Protein AF-A0A2Z6P2J1-F1 (afdb_monomer_lite)

pLDDT: mean 76.99, std 17.02, range [42.41, 96.88]

Foldseek 3Di:
DDPVVVVVVVVVVVVPPDDPVPPPCPPPVVVLLVVLVVLLVLLVVLLVVLVDPLVCVLCVVVVNNVVSVVVNVVSVVVNVVSVVLSVVPSPDPVSSVVSVVSSVVSVVSVVVVVVSVVVSVVVVVVD

InterPro domains:
  IPR041118 Disease resistance, N-terminal [PF18052] (44-122)

Organism: Trifolium subterraneum (NCBI:txid3900)

Secondary structure (DSSP, 8-state):
--HHHHHHHHHHHHTT-S-SSSTTSSSHHHHHHHHHHHHHHHHHHHHHHHTSHHHHHHHHHHT-HHHHHHHHHHHHHHHHHHHHHHHH-TT-HHHHHHHHHHHHHHHHHHHHHHHHHHHHHHTTS--

Radius of gyration: 25.68 Å; chains: 1; bounding box: 70×20×75 Å

Sequence (127 aa):
MDEASKRHEEILNQSEDADEKGALVNDVDVNRRMAEQISYAVAERLFNRLASTAFCEHGRIYGVTDELERLKNSVEHIKVVLLDAQEKQEQNCVVQSWIRRVEDLLHLADDLLDEFMIEGMRYQVDA

Structure (mmCIF, N/CA/C/O backbone):
data_AF-A0A2Z6P2J1-F1
#
_entry.id   AF-A0A2Z6P2J1-F1
#
loop_
_atom_site.group_PDB
_atom_site.id
_atom_site.type_symbol
_atom_site.label_atom_id
_atom_site.label_alt_id
_atom_site.label_comp_id
_atom_site.label_asym_id
_atom_site.label_entity_id
_atom_site.label_seq_id
_atom_site.pdbx_PDB_ins_code
_atom_site.Cartn_x
_atom_site.Cartn_y
_atom_site.Cartn_z
_atom_site.occupancy
_atom_site.B_iso_or_equiv
_atom_site.auth_seq_id
_atom_site.auth_comp_id
_atom_site.auth_asym_id
_atom_site.auth_atom_id
_atom_site.pdbx_PDB_model_num
ATOM 1 N N . MET A 1 1 ? -43.550 -5.894 52.711 1.00 52.88 1 MET A N 1
ATOM 2 C CA . MET A 1 1 ? -42.261 -6.162 52.046 1.00 52.88 1 MET A CA 1
ATOM 3 C C . MET A 1 1 ? -41.215 -5.617 52.989 1.00 52.88 1 MET A C 1
ATOM 5 O O . MET A 1 1 ? -41.199 -4.411 53.206 1.00 52.88 1 MET A O 1
ATOM 9 N N . ASP A 1 2 ? -40.505 -6.505 53.676 1.00 67.19 2 ASP A N 1
ATOM 10 C CA . ASP A 1 2 ? -39.704 -6.134 54.843 1.00 67.19 2 ASP A CA 1
ATOM 11 C C . ASP A 1 2 ? -38.428 -5.401 54.434 1.00 67.19 2 ASP A C 1
ATOM 13 O O . ASP A 1 2 ? -37.867 -5.652 53.367 1.00 67.19 2 ASP A O 1
ATOM 17 N N . GLU A 1 3 ? -37.953 -4.513 55.306 1.00 61.91 3 GLU A N 1
ATOM 18 C CA . GLU A 1 3 ? -36.725 -3.724 55.127 1.00 61.91 3 GLU A CA 1
ATOM 19 C C . GLU A 1 3 ? -35.512 -4.615 54.789 1.00 61.91 3 GLU A C 1
ATOM 21 O O . GLU A 1 3 ? -34.633 -4.234 54.019 1.00 61.91 3 GLU A O 1
ATOM 26 N N . ALA A 1 4 ? -35.503 -5.849 55.307 1.00 67.00 4 ALA A N 1
ATOM 27 C CA . ALA A 1 4 ? -34.502 -6.868 55.001 1.00 67.00 4 ALA A CA 1
ATOM 28 C C . ALA A 1 4 ? -34.525 -7.313 53.527 1.00 67.00 4 ALA A C 1
ATOM 30 O O . ALA A 1 4 ? -33.473 -7.555 52.942 1.00 67.00 4 ALA A O 1
ATOM 31 N N . SER A 1 5 ? -35.707 -7.365 52.910 1.00 67.69 5 SER A N 1
ATOM 32 C CA . SER A 1 5 ? -35.876 -7.718 51.497 1.00 67.69 5 SER A CA 1
ATOM 33 C C . SER A 1 5 ? -35.382 -6.596 50.584 1.00 67.69 5 SER A C 1
ATOM 35 O O . SER A 1 5 ? -34.735 -6.869 49.581 1.00 67.69 5 SER A O 1
ATOM 37 N N . LYS A 1 6 ? -35.611 -5.335 50.977 1.00 63.09 6 LYS A N 1
ATOM 38 C CA . LYS A 1 6 ? -35.093 -4.158 50.262 1.00 63.09 6 LYS A CA 1
ATOM 39 C C . LYS A 1 6 ? -33.566 -4.104 50.274 1.00 63.09 6 LYS A C 1
ATOM 41 O O . LYS A 1 6 ? -32.954 -3.871 49.241 1.00 63.09 6 LYS A O 1
ATOM 46 N N . ARG A 1 7 ? -32.951 -4.389 51.425 1.00 61.69 7 ARG A N 1
ATOM 47 C CA . ARG A 1 7 ? -31.485 -4.416 51.556 1.00 61.69 7 ARG A CA 1
ATOM 48 C C . ARG A 1 7 ? -30.844 -5.548 50.761 1.00 61.69 7 ARG A C 1
ATOM 50 O O . ARG A 1 7 ? -29.762 -5.366 50.223 1.00 61.69 7 ARG A O 1
ATOM 57 N N . HIS A 1 8 ? -31.500 -6.702 50.668 1.00 54.66 8 HIS A N 1
ATOM 58 C CA . HIS A 1 8 ? -30.979 -7.827 49.892 1.00 54.66 8 HIS A CA 1
ATOM 59 C C . HIS A 1 8 ? -31.007 -7.555 48.377 1.00 54.66 8 HIS A C 1
ATOM 61 O O . HIS A 1 8 ? -30.127 -8.009 47.648 1.00 54.66 8 HIS A O 1
ATOM 67 N N . GLU A 1 9 ? -31.999 -6.802 47.905 1.00 59.06 9 GLU A N 1
ATOM 68 C CA . GLU A 1 9 ? -32.119 -6.396 46.501 1.00 59.06 9 GLU A CA 1
ATOM 69 C C . GLU A 1 9 ? -31.145 -5.256 46.155 1.00 59.06 9 GLU A C 1
ATOM 71 O O . GLU A 1 9 ? -30.541 -5.251 45.086 1.00 59.06 9 GLU A O 1
ATOM 76 N N . GLU A 1 10 ? -30.886 -4.355 47.105 1.00 59.25 10 GLU A N 1
ATOM 77 C CA . GLU A 1 10 ? -29.886 -3.291 46.969 1.00 59.25 10 GLU A CA 1
ATOM 78 C C . GLU A 1 10 ? -28.443 -3.828 46.959 1.00 59.25 10 GLU A C 1
ATOM 80 O O . GLU A 1 10 ? -27.621 -3.341 46.191 1.00 59.25 10 GLU A O 1
ATOM 85 N N . ILE A 1 11 ? -28.146 -4.894 47.713 1.00 57.19 11 ILE A N 1
ATOM 86 C CA . ILE A 1 11 ? -26.836 -5.572 47.672 1.00 57.19 11 ILE A CA 1
ATOM 87 C C . ILE A 1 11 ? -26.601 -6.268 46.322 1.00 57.19 11 ILE A C 1
ATOM 89 O O . ILE A 1 11 ? -25.487 -6.230 45.806 1.00 57.19 11 ILE A O 1
ATOM 93 N N . LEU A 1 12 ? -27.631 -6.882 45.725 1.00 51.53 12 LEU A N 1
ATOM 94 C CA . LEU A 1 12 ? -27.511 -7.523 44.408 1.00 51.53 12 LEU A CA 1
ATOM 95 C C . LEU A 1 12 ? -27.307 -6.500 43.281 1.00 51.53 12 LEU A C 1
ATOM 97 O O . LEU A 1 12 ? -26.533 -6.765 42.369 1.00 51.53 12 LEU A O 1
ATOM 101 N N . ASN A 1 13 ? -27.922 -5.318 43.377 1.00 52.88 13 ASN A N 1
ATOM 102 C CA . ASN A 1 13 ? -27.701 -4.229 42.419 1.00 52.88 13 ASN A CA 1
ATOM 103 C C . ASN A 1 13 ? -26.397 -3.445 42.653 1.00 52.88 13 ASN A C 1
ATOM 105 O O . ASN A 1 13 ? -25.952 -2.737 41.757 1.00 52.88 13 ASN A O 1
ATOM 109 N N . GLN A 1 14 ? -25.786 -3.552 43.837 1.00 53.97 14 GLN A N 1
ATOM 110 C CA . GLN A 1 14 ? -24.455 -3.000 44.126 1.00 53.97 14 GLN A CA 1
ATOM 111 C C . GLN A 1 14 ? -23.328 -3.990 43.797 1.00 53.97 14 GLN A C 1
ATOM 113 O O . GLN A 1 14 ? -22.189 -3.579 43.639 1.00 53.97 14 GLN A O 1
ATOM 118 N N . SER A 1 15 ? -23.622 -5.285 43.613 1.00 50.41 15 SER A N 1
ATOM 119 C CA . SER A 1 15 ? -22.637 -6.249 43.095 1.00 50.41 15 SER A CA 1
ATOM 120 C C . SER A 1 15 ? -22.449 -6.163 41.574 1.00 50.41 15 SER A C 1
ATOM 122 O O . SER A 1 15 ? -21.734 -6.985 41.001 1.00 50.41 15 SER A O 1
ATOM 124 N N . GLU A 1 16 ? -23.067 -5.179 40.918 1.00 50.84 16 GLU A N 1
ATOM 125 C CA . GLU A 1 16 ? -22.760 -4.778 39.543 1.00 50.84 16 GLU A CA 1
ATOM 126 C C . GLU A 1 16 ? -21.633 -3.719 39.516 1.00 50.84 16 GLU A C 1
ATOM 128 O O . GLU A 1 16 ? -21.524 -2.913 38.595 1.00 50.84 16 GLU A O 1
ATOM 133 N N . ASP A 1 17 ? -20.758 -3.739 40.529 1.00 44.47 17 ASP A N 1
ATOM 134 C CA . ASP A 1 17 ? -19.482 -3.024 40.572 1.00 44.47 17 ASP A CA 1
ATOM 135 C C . ASP A 1 17 ? -18.489 -3.637 39.562 1.00 44.47 17 ASP A C 1
ATOM 137 O O . ASP A 1 17 ? -17.645 -4.481 39.855 1.00 44.47 17 ASP A O 1
ATOM 141 N N . ALA A 1 18 ? -18.670 -3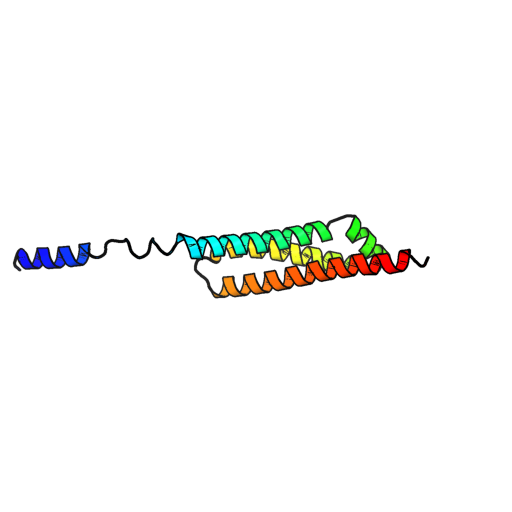.239 38.306 1.00 51.00 18 ALA A N 1
ATOM 142 C CA . ALA A 1 18 ? -17.747 -2.385 37.556 1.00 51.00 18 ALA A CA 1
ATOM 143 C C . ALA A 1 18 ? -16.239 -2.713 37.416 1.00 51.00 18 ALA A C 1
ATOM 145 O O . ALA A 1 18 ? -15.601 -2.008 36.638 1.00 51.00 18 ALA A O 1
ATOM 146 N N . ASP A 1 19 ? -15.650 -3.749 38.024 1.00 48.94 19 ASP A N 1
ATOM 147 C CA . ASP A 1 19 ? -14.171 -3.862 38.061 1.00 48.94 19 ASP A CA 1
ATOM 148 C C . ASP A 1 19 ? -13.534 -5.003 37.245 1.00 48.94 19 ASP A C 1
ATOM 150 O O . ASP A 1 19 ? -12.325 -5.001 37.022 1.00 48.94 19 ASP A O 1
ATOM 154 N N . GLU A 1 20 ? -14.309 -5.933 36.675 1.00 45.53 20 GLU A N 1
ATOM 155 C CA . GLU A 1 20 ? -13.720 -7.040 35.891 1.00 45.53 20 GLU A CA 1
ATOM 156 C C . GLU A 1 20 ? -13.699 -6.814 34.368 1.00 45.53 20 GLU A C 1
ATOM 158 O O . GLU A 1 20 ? -13.017 -7.533 33.637 1.00 45.53 20 GLU A O 1
ATOM 163 N N . LYS A 1 21 ? -14.373 -5.772 33.858 1.00 46.38 21 LYS A N 1
ATOM 164 C CA . LYS A 1 21 ? -14.287 -5.396 32.431 1.00 46.38 21 LYS A CA 1
ATOM 165 C C . LYS A 1 21 ? -13.183 -4.387 32.112 1.00 46.38 21 LYS A C 1
ATOM 167 O O . LYS A 1 21 ? -12.848 -4.242 30.941 1.00 46.38 21 LYS A O 1
ATOM 172 N N . GLY A 1 22 ? -12.599 -3.729 33.116 1.00 45.75 22 GLY A N 1
ATOM 173 C CA . GLY A 1 22 ? -11.529 -2.738 32.933 1.00 45.75 22 GLY A CA 1
ATOM 174 C C . GLY A 1 22 ? -10.114 -3.326 32.864 1.00 45.75 22 GLY A C 1
ATOM 175 O O . GLY A 1 22 ? -9.225 -2.715 32.276 1.00 45.75 22 GLY A O 1
ATOM 176 N N . ALA A 1 23 ? -9.889 -4.525 33.410 1.00 43.94 23 ALA A N 1
ATOM 177 C CA . ALA A 1 23 ? -8.541 -5.083 33.560 1.00 43.94 23 ALA A CA 1
ATOM 178 C C . ALA A 1 23 ? -7.990 -5.794 32.306 1.00 43.94 23 ALA A C 1
ATOM 180 O O . ALA A 1 23 ? -6.779 -5.949 32.181 1.00 43.94 23 ALA A O 1
ATOM 181 N N . LEU A 1 24 ? -8.841 -6.185 31.347 1.00 47.81 24 LEU A N 1
ATOM 182 C CA . LEU A 1 24 ? -8.407 -6.823 30.088 1.00 47.81 24 LEU A CA 1
ATOM 183 C C . LEU A 1 24 ? -8.366 -5.864 28.884 1.00 47.81 24 LEU A C 1
ATOM 185 O O . LEU A 1 24 ? -8.140 -6.299 27.756 1.00 47.81 24 LEU A O 1
ATOM 189 N N . VAL A 1 25 ? -8.575 -4.564 29.110 1.00 50.88 25 VAL A N 1
ATOM 190 C CA . VAL A 1 25 ? -8.627 -3.540 28.051 1.00 50.88 25 VAL A CA 1
ATOM 191 C C . VAL A 1 25 ? -7.234 -3.016 27.674 1.00 50.88 25 VAL A C 1
ATOM 193 O O . VAL A 1 25 ? -7.074 -2.448 26.604 1.00 50.88 25 VAL A O 1
ATOM 196 N N . ASN A 1 26 ? -6.190 -3.266 28.469 1.00 54.66 26 ASN A N 1
ATOM 197 C CA . ASN A 1 26 ? -4.920 -2.547 28.298 1.00 54.66 26 ASN A CA 1
ATOM 198 C C . ASN A 1 26 ? -3.829 -3.286 27.507 1.00 54.66 26 ASN A C 1
ATOM 200 O O . ASN A 1 26 ? -3.039 -2.619 26.853 1.00 54.66 26 ASN A O 1
ATOM 204 N N . ASP A 1 27 ? -3.794 -4.622 27.476 1.00 53.75 27 ASP A N 1
ATOM 205 C CA . ASP A 1 27 ? -2.721 -5.336 26.753 1.00 53.75 27 ASP A CA 1
ATOM 206 C C . ASP A 1 27 ? -3.148 -5.802 25.357 1.00 53.75 27 ASP A C 1
ATOM 208 O O . ASP A 1 27 ? -2.414 -5.643 24.381 1.00 53.75 27 ASP A O 1
ATOM 212 N N . VAL A 1 28 ? -4.360 -6.351 25.225 1.00 62.34 28 VAL A N 1
ATOM 213 C CA . VAL A 1 28 ? -4.843 -6.878 23.937 1.00 62.34 28 VAL A CA 1
ATOM 214 C C . VAL A 1 28 ? -5.291 -5.753 23.000 1.00 62.34 28 VAL A C 1
ATOM 216 O O . VAL A 1 28 ? -5.077 -5.868 21.795 1.00 62.34 28 VAL A O 1
ATOM 219 N N . ASP A 1 29 ? -5.882 -4.672 23.523 1.00 65.12 29 ASP A N 1
ATOM 220 C CA . ASP A 1 29 ? -6.314 -3.524 22.708 1.00 65.12 29 ASP A CA 1
ATOM 221 C C . ASP A 1 29 ? -5.130 -2.650 22.275 1.00 65.12 29 ASP A C 1
ATOM 223 O O . ASP A 1 29 ? -5.056 -2.232 21.124 1.00 65.12 29 ASP A O 1
ATOM 227 N N . VAL A 1 30 ? -4.139 -2.443 23.151 1.00 61.97 30 VAL A N 1
ATOM 228 C CA . VAL A 1 30 ? -2.928 -1.681 22.804 1.00 61.97 30 VAL A CA 1
ATOM 229 C C . VAL A 1 30 ? -2.067 -2.451 21.806 1.00 61.97 30 VAL A C 1
ATOM 231 O O . VAL A 1 30 ? -1.648 -1.872 20.809 1.00 61.97 30 VAL A O 1
ATOM 234 N N . ASN A 1 31 ? -1.855 -3.761 21.994 1.00 63.06 31 ASN A N 1
ATOM 235 C CA . ASN A 1 31 ? -1.117 -4.574 21.018 1.00 63.06 31 ASN A CA 1
ATOM 236 C C . ASN A 1 31 ? -1.813 -4.605 19.645 1.00 63.06 31 ASN A C 1
ATOM 238 O O . ASN A 1 31 ? -1.161 -4.601 18.605 1.00 63.06 31 ASN A O 1
ATOM 242 N N . ARG A 1 32 ? -3.149 -4.570 19.649 1.00 63.22 32 ARG A N 1
ATOM 243 C CA . ARG A 1 32 ? -3.986 -4.464 18.452 1.00 63.22 32 ARG A CA 1
ATOM 244 C C . ARG A 1 32 ? -3.789 -3.112 17.744 1.00 63.22 32 ARG A C 1
ATOM 246 O O . ARG A 1 32 ? -3.293 -3.098 16.621 1.00 63.22 32 ARG A O 1
ATOM 253 N N . ARG A 1 33 ? -4.015 -1.988 18.436 1.00 65.75 33 ARG A N 1
ATOM 254 C CA . ARG A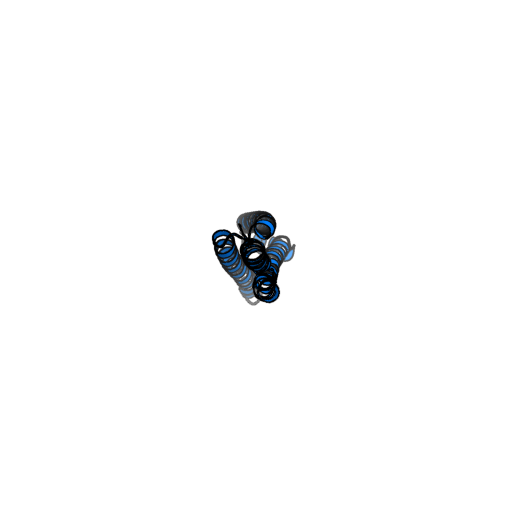 1 33 ? -3.789 -0.633 17.888 1.00 65.75 33 ARG A CA 1
ATOM 255 C C . ARG A 1 33 ? -2.356 -0.415 17.396 1.00 65.75 33 ARG A C 1
ATOM 257 O O . ARG A 1 33 ? -2.146 0.278 16.401 1.00 65.75 33 ARG A O 1
ATOM 264 N N . MET A 1 34 ? -1.368 -0.995 18.083 1.00 65.38 34 MET A N 1
ATOM 265 C CA . MET A 1 34 ? 0.036 -0.950 17.663 1.00 65.38 34 MET A CA 1
ATOM 266 C C . MET A 1 34 ? 0.267 -1.713 16.355 1.00 65.38 34 MET A C 1
ATOM 268 O O . MET A 1 34 ? 0.891 -1.160 15.453 1.00 65.38 34 MET A O 1
ATOM 272 N N . ALA A 1 35 ? -0.257 -2.936 16.219 1.00 65.69 35 ALA A N 1
ATOM 273 C CA . ALA A 1 35 ? -0.157 -3.707 14.976 1.00 65.69 35 ALA A CA 1
ATOM 274 C C . ALA A 1 35 ? -0.778 -2.963 13.779 1.00 65.69 35 ALA A C 1
ATOM 276 O O . ALA A 1 35 ? -0.257 -3.000 12.675 1.00 65.69 35 ALA A O 1
ATOM 277 N N . GLU A 1 36 ? -1.846 -2.203 13.998 1.00 67.38 36 GLU A N 1
ATOM 278 C CA . GLU A 1 36 ? -2.540 -1.492 12.915 1.00 67.38 36 GLU A CA 1
ATOM 279 C C . GLU A 1 36 ? -1.850 -0.194 12.498 1.00 67.38 36 GLU A C 1
ATOM 281 O O . GLU A 1 36 ? -1.819 0.152 11.315 1.00 67.38 36 GLU A O 1
ATOM 286 N N . GLN A 1 37 ? -1.245 0.516 13.456 1.00 73.62 37 GLN A N 1
ATOM 287 C CA . GLN A 1 37 ? -0.318 1.605 13.143 1.00 73.62 37 GLN A CA 1
ATOM 288 C C . GLN A 1 37 ? 0.869 1.103 12.320 1.00 73.62 37 GLN A C 1
ATOM 290 O O . GLN A 1 37 ? 1.333 1.818 11.430 1.00 73.62 37 GLN A O 1
ATOM 295 N N . ILE A 1 38 ? 1.323 -0.128 12.573 1.00 78.00 38 ILE A N 1
ATOM 296 C CA . ILE A 1 38 ? 2.352 -0.771 11.757 1.00 78.00 38 ILE A CA 1
ATOM 297 C C . ILE A 1 38 ? 1.832 -0.981 10.326 1.00 78.00 38 ILE A C 1
ATOM 299 O O . ILE A 1 38 ? 2.515 -0.558 9.394 1.00 78.00 38 ILE A O 1
ATOM 303 N N . SER A 1 39 ? 0.612 -1.498 10.121 1.00 82.75 39 SER A N 1
ATOM 304 C CA . SER A 1 39 ? 0.059 -1.696 8.769 1.00 82.75 39 SER A CA 1
ATOM 305 C C . SER A 1 39 ? -0.039 -0.383 7.965 1.00 82.75 39 SER A C 1
ATOM 307 O O . SER A 1 39 ? 0.348 -0.346 6.793 1.00 82.75 39 SER A O 1
ATOM 309 N N . TYR A 1 40 ? -0.502 0.721 8.576 1.00 89.50 40 TYR A N 1
ATOM 310 C CA . TYR A 1 40 ? -0.524 2.034 7.905 1.00 89.50 40 TYR A CA 1
ATOM 311 C C . TYR A 1 40 ? 0.892 2.538 7.588 1.00 89.50 40 TYR A C 1
ATOM 313 O O . TYR A 1 40 ? 1.142 3.024 6.483 1.00 89.50 40 TYR A O 1
ATOM 321 N N . ALA A 1 41 ? 1.835 2.392 8.524 1.00 90.19 41 ALA A N 1
ATOM 322 C CA . ALA A 1 41 ? 3.223 2.800 8.321 1.00 90.19 41 ALA A CA 1
ATOM 323 C C . ALA A 1 41 ? 3.892 2.031 7.167 1.00 90.19 41 ALA A C 1
ATOM 325 O O . ALA A 1 41 ? 4.635 2.622 6.380 1.00 90.19 41 ALA A O 1
ATOM 326 N N . VAL A 1 42 ? 3.595 0.736 7.016 1.00 90.56 42 VAL A N 1
ATOM 327 C CA . VAL A 1 42 ? 4.067 -0.079 5.885 1.00 90.56 42 VAL A CA 1
ATOM 328 C C . VAL A 1 42 ? 3.483 0.438 4.567 1.00 90.56 42 VAL A C 1
ATOM 330 O O . VAL A 1 42 ? 4.235 0.672 3.619 1.00 90.56 42 VAL A O 1
ATOM 333 N N . ALA A 1 43 ? 2.172 0.700 4.512 1.00 94.50 43 ALA A N 1
ATOM 334 C CA . ALA A 1 43 ? 1.526 1.272 3.327 1.00 94.50 43 ALA A CA 1
ATOM 335 C C . ALA A 1 43 ? 2.125 2.637 2.944 1.00 94.50 43 ALA A C 1
ATOM 337 O O . ALA A 1 43 ? 2.370 2.923 1.772 1.00 94.50 43 ALA A O 1
ATOM 338 N N . GLU A 1 44 ? 2.391 3.487 3.935 1.00 94.50 44 GLU A N 1
ATOM 339 C CA . GLU A 1 44 ? 3.014 4.790 3.734 1.00 94.50 44 GLU A CA 1
ATOM 340 C C . GLU A 1 44 ? 4.446 4.688 3.213 1.00 94.50 44 GLU A C 1
ATOM 342 O O . GLU A 1 44 ? 4.809 5.402 2.274 1.00 94.50 44 GLU A O 1
ATOM 347 N N . ARG A 1 45 ? 5.247 3.775 3.768 1.00 93.38 45 ARG A N 1
ATOM 348 C CA . ARG A 1 45 ? 6.601 3.508 3.278 1.00 93.38 45 ARG A CA 1
ATOM 349 C C . ARG A 1 45 ? 6.578 3.076 1.815 1.00 93.38 45 ARG A C 1
ATOM 351 O O . ARG A 1 45 ? 7.313 3.647 1.009 1.00 93.38 45 ARG A O 1
ATOM 358 N N . LEU A 1 46 ? 5.715 2.121 1.471 1.00 94.19 46 LEU A N 1
ATOM 359 C CA . LEU A 1 46 ? 5.577 1.610 0.109 1.00 94.19 46 LEU A CA 1
ATOM 360 C C . LEU A 1 46 ? 5.153 2.714 -0.871 1.00 94.19 46 LEU A C 1
ATOM 362 O O . LEU A 1 46 ? 5.749 2.865 -1.938 1.00 94.19 46 LEU A O 1
ATOM 366 N N . PHE A 1 47 ? 4.179 3.544 -0.487 1.00 95.94 47 PHE A N 1
ATOM 367 C CA . PHE A 1 47 ? 3.758 4.700 -1.281 1.00 95.94 47 PHE A CA 1
ATOM 368 C C . PHE A 1 47 ? 4.920 5.667 -1.549 1.00 95.94 47 PHE A C 1
ATOM 370 O O . PHE A 1 47 ? 5.151 6.055 -2.692 1.00 95.94 47 PHE A O 1
ATOM 377 N N . ASN A 1 48 ? 5.684 6.025 -0.514 1.00 95.25 48 ASN A N 1
ATOM 378 C CA . ASN A 1 48 ? 6.810 6.951 -0.648 1.00 95.25 48 ASN A CA 1
ATOM 379 C C . ASN A 1 48 ? 7.910 6.396 -1.562 1.00 95.25 48 ASN A C 1
ATOM 381 O O . ASN A 1 48 ? 8.512 7.151 -2.326 1.00 95.25 48 ASN A O 1
ATOM 385 N N . ARG A 1 49 ? 8.153 5.079 -1.523 1.00 93.25 49 ARG A N 1
ATOM 386 C CA . ARG A 1 49 ? 9.070 4.408 -2.455 1.00 93.25 49 ARG A CA 1
ATOM 387 C C . ARG A 1 49 ? 8.580 4.537 -3.894 1.00 93.25 49 ARG A C 1
ATOM 389 O O . ARG A 1 49 ? 9.344 4.978 -4.748 1.00 93.25 49 ARG A O 1
ATOM 396 N N . LEU A 1 50 ? 7.311 4.228 -4.150 1.00 94.31 50 LEU A N 1
ATOM 397 C CA . LEU A 1 50 ? 6.702 4.323 -5.482 1.00 94.31 50 LEU A CA 1
ATOM 398 C C . LEU A 1 50 ? 6.639 5.762 -6.016 1.00 94.31 50 LEU A C 1
ATOM 400 O O . LEU A 1 50 ? 6.734 5.974 -7.219 1.00 94.31 50 LEU A O 1
ATOM 404 N N . ALA A 1 51 ? 6.517 6.753 -5.132 1.00 94.44 51 ALA A N 1
ATOM 405 C CA . ALA A 1 51 ? 6.561 8.172 -5.481 1.00 94.44 51 ALA A CA 1
ATOM 406 C C . ALA A 1 51 ? 7.992 8.722 -5.647 1.00 94.44 51 ALA A C 1
ATOM 408 O O . ALA A 1 51 ? 8.168 9.882 -6.027 1.00 94.44 51 ALA A O 1
ATOM 409 N N . SER A 1 52 ? 9.020 7.928 -5.336 1.00 94.31 52 SER A N 1
ATOM 410 C CA . SER A 1 52 ? 10.407 8.379 -5.396 1.00 94.31 52 SER A CA 1
ATOM 411 C C . SER A 1 52 ? 10.913 8.478 -6.834 1.00 94.31 52 SER A C 1
ATOM 413 O O . SER A 1 52 ? 10.603 7.650 -7.693 1.00 94.31 52 SER A O 1
ATOM 415 N N . THR A 1 53 ? 11.783 9.458 -7.082 1.00 91.69 53 THR A N 1
ATOM 416 C CA . THR A 1 53 ? 12.436 9.633 -8.386 1.00 91.69 53 THR A CA 1
ATOM 417 C C . THR A 1 53 ? 13.171 8.369 -8.836 1.00 91.69 53 THR A C 1
ATOM 419 O O . THR A 1 53 ? 13.093 8.010 -10.007 1.00 91.69 53 THR A O 1
ATOM 422 N N . ALA A 1 54 ? 13.819 7.656 -7.908 1.00 87.94 54 ALA A N 1
ATOM 423 C CA . ALA A 1 54 ? 14.574 6.444 -8.215 1.00 87.94 54 ALA A CA 1
ATOM 424 C C . ALA A 1 54 ? 13.688 5.342 -8.823 1.00 87.94 54 ALA A C 1
ATOM 426 O O . ALA A 1 54 ? 14.067 4.742 -9.829 1.00 87.94 54 ALA A O 1
ATOM 427 N N . PHE A 1 55 ? 12.495 5.110 -8.261 1.00 86.94 55 PHE A N 1
ATOM 428 C CA . PHE A 1 55 ? 11.544 4.128 -8.795 1.00 86.94 55 PHE A CA 1
ATOM 429 C C . PHE A 1 55 ? 10.915 4.581 -10.113 1.00 86.94 55 PHE A C 1
ATOM 431 O O . PHE A 1 55 ? 10.753 3.763 -11.016 1.00 86.94 55 PHE A O 1
ATOM 438 N N . CYS A 1 56 ? 10.626 5.874 -10.268 1.00 88.69 56 CYS A N 1
ATOM 439 C CA . CYS A 1 56 ? 10.154 6.422 -11.542 1.00 88.69 56 CYS A CA 1
ATOM 440 C C . CYS A 1 56 ? 11.179 6.219 -12.671 1.00 88.69 56 CYS A C 1
ATOM 442 O O . CYS A 1 56 ? 10.816 5.850 -13.789 1.00 88.69 56 CYS A O 1
ATOM 444 N N . GLU A 1 57 ? 12.465 6.438 -12.387 1.00 89.31 57 GLU A N 1
ATOM 445 C CA . GLU A 1 57 ? 13.549 6.226 -13.348 1.00 89.31 57 GLU A CA 1
ATOM 446 C C . GLU A 1 57 ? 13.713 4.745 -13.705 1.00 89.31 57 GLU A C 1
ATOM 448 O O . GLU A 1 57 ? 13.771 4.416 -14.891 1.00 89.31 57 GLU A O 1
ATOM 453 N N . HIS A 1 58 ? 13.703 3.845 -12.716 1.00 85.75 58 HIS A N 1
ATOM 454 C CA . HIS A 1 58 ? 13.758 2.399 -12.966 1.00 85.75 58 HIS A CA 1
ATOM 455 C C . HIS A 1 58 ? 12.551 1.921 -13.777 1.00 85.75 58 HIS A C 1
ATOM 457 O O . HIS A 1 58 ? 12.719 1.225 -14.778 1.00 85.75 58 HIS A O 1
ATOM 463 N N . GLY A 1 59 ? 11.342 2.362 -13.421 1.00 90.06 59 GLY A N 1
ATOM 464 C CA . GLY A 1 59 ? 10.130 2.065 -14.181 1.00 90.06 59 GLY A CA 1
ATOM 465 C C . GLY A 1 59 ? 10.248 2.469 -15.646 1.00 90.06 59 GLY A C 1
ATOM 466 O O . GLY A 1 59 ? 9.889 1.697 -16.532 1.00 90.06 59 GLY A O 1
ATOM 467 N N . ARG A 1 60 ? 10.841 3.637 -15.917 1.00 90.75 60 ARG A N 1
ATOM 468 C CA . ARG A 1 60 ? 11.079 4.113 -17.283 1.00 90.75 60 ARG A CA 1
ATOM 469 C C . ARG A 1 60 ? 12.119 3.279 -18.035 1.00 90.75 60 ARG A C 1
ATOM 471 O O . ARG A 1 60 ? 11.927 3.046 -19.225 1.00 90.75 60 ARG A O 1
ATOM 478 N N . ILE A 1 61 ? 13.198 2.846 -17.377 1.00 89.50 61 ILE A N 1
ATOM 479 C CA . ILE A 1 61 ? 14.233 1.986 -17.983 1.00 89.50 61 ILE A CA 1
ATOM 480 C C . ILE A 1 61 ? 13.626 0.650 -18.426 1.00 89.50 61 ILE A C 1
ATOM 482 O O . ILE A 1 61 ? 13.898 0.189 -19.532 1.00 89.50 61 ILE A O 1
ATOM 486 N N . TYR A 1 62 ? 12.772 0.065 -17.585 1.00 87.69 62 TYR A N 1
ATOM 487 C CA . TYR A 1 62 ? 12.161 -1.244 -17.827 1.00 87.69 62 TYR A CA 1
ATOM 488 C C . TYR A 1 62 ? 10.804 -1.182 -18.546 1.00 87.69 62 TYR A C 1
ATOM 490 O O . TYR A 1 62 ? 10.235 -2.223 -18.861 1.00 87.69 62 TYR A O 1
ATOM 498 N N . GLY A 1 63 ? 10.292 0.017 -18.843 1.00 91.31 63 GLY A N 1
ATOM 499 C CA . GLY A 1 63 ? 9.033 0.213 -19.567 1.00 91.31 63 GLY A CA 1
ATOM 500 C C . GLY A 1 63 ? 7.773 -0.143 -18.771 1.00 91.31 63 GLY A C 1
ATOM 501 O O . GLY A 1 63 ? 6.766 -0.474 -19.383 1.00 91.31 63 GLY A O 1
ATOM 502 N N . VAL A 1 64 ? 7.828 -0.072 -17.437 1.00 92.19 64 VAL A N 1
ATOM 503 C CA . VAL A 1 64 ? 6.742 -0.457 -16.509 1.00 92.19 64 VAL A CA 1
ATOM 504 C C . VAL A 1 64 ? 6.161 0.730 -15.724 1.00 92.19 64 VAL A C 1
ATOM 506 O O . VAL A 1 64 ? 5.644 0.587 -14.615 1.00 92.19 64 VAL A O 1
ATOM 509 N N . THR A 1 65 ? 6.307 1.949 -16.249 1.00 92.06 65 THR A N 1
ATOM 510 C CA . THR A 1 65 ? 5.877 3.178 -15.562 1.00 92.06 65 THR A CA 1
ATOM 511 C C . THR A 1 65 ? 4.379 3.179 -15.246 1.00 92.06 65 THR A C 1
ATOM 513 O O . THR A 1 65 ? 3.990 3.597 -14.156 1.00 92.06 65 THR A O 1
ATOM 516 N N . ASP A 1 66 ? 3.543 2.685 -16.161 1.00 93.88 66 ASP A N 1
ATOM 517 C CA . ASP A 1 66 ? 2.089 2.661 -15.980 1.00 93.88 66 ASP A CA 1
ATOM 518 C C . ASP A 1 66 ? 1.678 1.668 -14.881 1.00 93.88 66 ASP A C 1
ATOM 520 O O . ASP A 1 66 ? 0.781 1.942 -14.080 1.00 93.88 66 ASP A O 1
ATOM 524 N N . GLU A 1 67 ? 2.349 0.519 -14.797 1.00 93.69 67 GLU A N 1
ATOM 525 C CA . GLU A 1 67 ? 2.149 -0.482 -13.752 1.00 93.69 67 GLU A CA 1
ATOM 526 C C . GLU A 1 67 ? 2.537 0.058 -12.372 1.00 93.69 67 GLU A C 1
ATOM 528 O O . GLU A 1 67 ? 1.767 -0.102 -11.420 1.00 93.69 67 GLU A O 1
ATOM 533 N N . LEU A 1 68 ? 3.686 0.736 -12.262 1.00 93.25 68 LEU A N 1
ATOM 534 C CA . LEU A 1 68 ? 4.126 1.350 -11.005 1.00 93.25 68 LEU A CA 1
ATOM 535 C C . LEU A 1 68 ? 3.183 2.472 -10.558 1.00 93.25 68 LEU A C 1
ATOM 537 O O . LEU A 1 68 ? 2.848 2.557 -9.375 1.00 93.25 68 LEU A O 1
ATOM 541 N N . GLU A 1 69 ? 2.687 3.288 -11.490 1.00 95.00 69 GLU A N 1
ATOM 542 C CA . GLU A 1 69 ? 1.707 4.337 -11.194 1.00 95.00 69 GLU A CA 1
ATOM 543 C C . GLU A 1 69 ? 0.378 3.743 -10.702 1.00 95.00 69 GLU A C 1
ATOM 545 O O . GLU A 1 69 ? -0.206 4.210 -9.720 1.00 95.00 69 GLU A O 1
ATOM 550 N N . ARG A 1 70 ? -0.090 2.655 -11.327 1.00 95.56 70 ARG A N 1
ATOM 551 C CA . ARG A 1 70 ? -1.289 1.931 -10.874 1.00 95.56 70 ARG A CA 1
ATOM 552 C C . ARG A 1 70 ? -1.107 1.324 -9.486 1.00 95.56 70 ARG A C 1
ATOM 554 O O . ARG A 1 70 ? -2.044 1.374 -8.683 1.00 95.56 70 ARG A O 1
ATOM 561 N N . LEU A 1 71 ? 0.068 0.765 -9.194 1.00 94.69 71 LEU A N 1
ATOM 562 C CA . LEU A 1 71 ? 0.382 0.236 -7.868 1.00 94.69 71 LEU A CA 1
ATOM 563 C C . LEU A 1 71 ? 0.396 1.362 -6.827 1.00 94.69 71 LEU A C 1
ATOM 565 O O . LEU A 1 71 ? -0.257 1.228 -5.795 1.00 94.69 71 LEU A O 1
ATOM 569 N N . LYS A 1 72 ? 1.035 2.499 -7.128 1.00 96.00 72 LYS A N 1
ATOM 570 C CA . LYS A 1 72 ? 1.066 3.684 -6.255 1.00 96.00 72 LYS A CA 1
ATOM 571 C C . LYS A 1 72 ? -0.339 4.154 -5.881 1.00 96.00 72 LYS A C 1
ATOM 573 O O . LYS A 1 72 ? -0.638 4.292 -4.697 1.00 96.00 72 LYS A O 1
ATOM 578 N N . ASN A 1 73 ? -1.214 4.322 -6.874 1.00 96.88 73 ASN A N 1
ATOM 579 C CA . ASN A 1 73 ? -2.597 4.758 -6.654 1.00 96.88 73 ASN A CA 1
ATOM 580 C C . ASN A 1 73 ? -3.396 3.729 -5.836 1.00 96.88 73 ASN A C 1
ATOM 582 O O . ASN A 1 73 ? -4.194 4.087 -4.973 1.00 96.88 73 ASN A O 1
ATOM 586 N N . SER A 1 74 ? -3.144 2.434 -6.051 1.00 96.06 74 SER A N 1
ATOM 587 C CA . SER A 1 74 ? -3.768 1.371 -5.251 1.00 96.06 74 SER A CA 1
ATOM 588 C C . SER A 1 74 ? -3.328 1.432 -3.785 1.00 96.06 74 SER A C 1
ATOM 590 O O . SER A 1 74 ? -4.166 1.332 -2.890 1.00 96.06 74 SER A O 1
ATOM 592 N N . VAL A 1 75 ? -2.033 1.643 -3.526 1.00 95.81 75 VAL A N 1
ATOM 593 C CA . VAL A 1 75 ? -1.490 1.786 -2.165 1.00 95.81 75 VAL A CA 1
ATOM 594 C C . VAL A 1 75 ? -2.034 3.047 -1.487 1.00 95.81 75 VAL A C 1
ATOM 596 O O . VAL A 1 75 ? -2.409 2.992 -0.320 1.00 95.81 75 VAL A O 1
ATOM 599 N N . GLU A 1 76 ? -2.158 4.161 -2.210 1.00 96.12 76 GLU A N 1
ATOM 600 C CA . GLU A 1 76 ? -2.783 5.387 -1.698 1.00 96.12 76 GLU A CA 1
ATOM 601 C C . GLU A 1 76 ? -4.233 5.151 -1.256 1.00 96.12 76 GLU A C 1
ATOM 603 O O . GLU A 1 76 ? -4.624 5.534 -0.153 1.00 96.12 76 GLU A O 1
ATOM 608 N N . HIS A 1 77 ? -5.021 4.446 -2.071 1.00 95.00 77 HIS A N 1
ATOM 609 C CA . HIS A 1 77 ? -6.389 4.084 -1.709 1.00 95.00 77 HIS A CA 1
ATOM 610 C C . HIS A 1 77 ? -6.423 3.172 -0.474 1.00 95.00 77 HIS A C 1
ATOM 612 O O . HIS A 1 77 ? -7.246 3.373 0.419 1.00 95.00 77 HIS A O 1
ATOM 618 N N . ILE A 1 78 ? -5.510 2.199 -0.389 1.00 93.38 78 ILE A N 1
ATOM 619 C CA . ILE A 1 78 ? -5.386 1.315 0.776 1.00 93.38 78 ILE A CA 1
ATOM 620 C C . ILE A 1 78 ? -5.071 2.116 2.043 1.00 93.38 78 ILE A C 1
ATOM 622 O O . ILE A 1 78 ? -5.695 1.855 3.067 1.00 93.38 78 ILE A O 1
ATOM 626 N N . LYS A 1 79 ? -4.183 3.120 1.988 1.00 93.06 79 LYS A N 1
ATOM 627 C CA . LYS A 1 79 ? -3.898 4.002 3.135 1.00 93.06 79 LYS A CA 1
ATOM 628 C C . LYS A 1 79 ? -5.168 4.661 3.671 1.00 93.06 79 LYS A C 1
ATOM 630 O O . LYS A 1 79 ? -5.395 4.652 4.877 1.00 93.06 79 LYS A O 1
ATOM 635 N N . VAL A 1 80 ? -6.002 5.204 2.783 1.00 91.81 80 VAL A N 1
ATOM 636 C CA . VAL A 1 80 ? -7.267 5.850 3.171 1.00 91.81 80 VAL A CA 1
ATOM 637 C C . VAL A 1 80 ? -8.215 4.848 3.830 1.00 91.81 80 VAL A C 1
ATOM 639 O O . VAL A 1 80 ? -8.809 5.155 4.862 1.00 91.81 80 VAL A O 1
ATOM 642 N N . VAL A 1 81 ? -8.331 3.636 3.277 1.00 89.94 81 VAL A N 1
ATOM 643 C CA . VAL A 1 81 ? -9.181 2.589 3.864 1.00 89.94 81 VAL A CA 1
ATOM 644 C C . VAL A 1 81 ? -8.629 2.104 5.206 1.00 89.94 81 VAL A C 1
ATOM 646 O O . VAL A 1 81 ? -9.413 1.875 6.117 1.00 89.94 81 VAL A O 1
ATOM 649 N N . LEU A 1 82 ? -7.307 1.979 5.365 1.00 89.25 82 LEU A N 1
ATOM 650 C CA . LEU A 1 82 ? -6.682 1.606 6.639 1.00 89.25 82 LEU A CA 1
ATOM 651 C C . LEU A 1 82 ? -6.957 2.647 7.732 1.00 89.25 82 LEU A C 1
ATOM 653 O O . LEU A 1 82 ? -7.278 2.256 8.850 1.00 89.25 82 LEU A O 1
ATOM 657 N N . LEU A 1 83 ? -6.922 3.943 7.402 1.00 86.50 83 LEU A N 1
ATOM 658 C CA . LEU A 1 83 ? -7.277 5.014 8.343 1.00 86.50 83 LEU A CA 1
ATOM 659 C C . LEU A 1 83 ? -8.737 4.912 8.814 1.00 86.50 83 LEU A C 1
ATOM 661 O O . LEU A 1 83 ? -8.998 4.998 10.011 1.00 86.50 83 LEU A O 1
ATOM 665 N N . ASP A 1 84 ? -9.684 4.690 7.896 1.00 85.25 84 ASP A N 1
ATOM 666 C CA . ASP A 1 84 ? -11.105 4.494 8.240 1.00 85.25 84 ASP A CA 1
ATOM 667 C C . ASP A 1 84 ? -11.336 3.184 9.016 1.00 85.25 84 ASP A C 1
ATOM 669 O O . ASP A 1 84 ? -12.179 3.104 9.913 1.00 85.25 84 ASP A O 1
ATOM 673 N N . ALA A 1 85 ? -10.567 2.143 8.693 1.00 84.44 85 ALA A N 1
ATOM 674 C CA . ALA A 1 85 ? -10.670 0.844 9.335 1.00 84.44 85 ALA A CA 1
ATOM 675 C C . ALA A 1 85 ? -10.140 0.864 10.778 1.00 84.44 85 ALA A C 1
ATOM 677 O O . ALA A 1 85 ? -10.760 0.229 11.631 1.00 84.44 85 ALA A O 1
ATOM 678 N N . GLN A 1 86 ? -9.084 1.635 11.072 1.00 76.62 86 GLN A N 1
ATOM 679 C CA . GLN A 1 86 ? -8.558 1.822 12.433 1.00 76.62 86 GLN A CA 1
ATOM 680 C C . GLN A 1 86 ? -9.628 2.344 13.405 1.00 76.62 86 GLN A C 1
ATOM 682 O O . GLN A 1 86 ? -9.701 1.880 14.539 1.00 76.62 86 GLN A O 1
ATOM 687 N N . GLU A 1 87 ? -10.513 3.245 12.965 1.00 76.81 87 GLU A N 1
ATOM 688 C CA . GLU A 1 87 ? -11.599 3.774 13.808 1.00 76.81 87 GLU A CA 1
ATOM 689 C C . GLU A 1 87 ? -12.677 2.715 14.121 1.00 76.81 87 GLU A C 1
ATOM 691 O O . GLU A 1 87 ? -13.306 2.733 15.177 1.00 76.81 87 GLU A O 1
ATOM 696 N N . LYS A 1 88 ? -12.891 1.751 13.216 1.00 76.75 88 LYS A N 1
ATOM 697 C CA . LYS A 1 88 ? -14.003 0.775 13.279 1.00 76.75 88 LYS A CA 1
ATOM 698 C C . LYS A 1 88 ? -13.598 -0.596 13.826 1.00 76.75 88 LYS A C 1
ATOM 700 O O . LYS A 1 88 ? -14.434 -1.492 13.972 1.00 76.75 88 LYS A O 1
ATOM 705 N N . GLN A 1 89 ? -12.316 -0.789 14.095 1.00 68.69 89 GLN A N 1
ATOM 706 C CA . GLN A 1 89 ? -11.705 -2.093 14.325 1.00 68.69 89 GLN A CA 1
ATOM 707 C C . GLN A 1 89 ? -11.843 -2.639 15.744 1.00 68.69 89 GLN A C 1
ATOM 709 O O . GLN A 1 89 ? -11.861 -3.863 15.935 1.00 68.69 89 GLN A O 1
ATOM 714 N N . GLU A 1 90 ? -11.963 -1.760 16.737 1.00 68.00 90 GLU A N 1
ATOM 715 C CA . GLU A 1 90 ? -12.001 -2.136 18.157 1.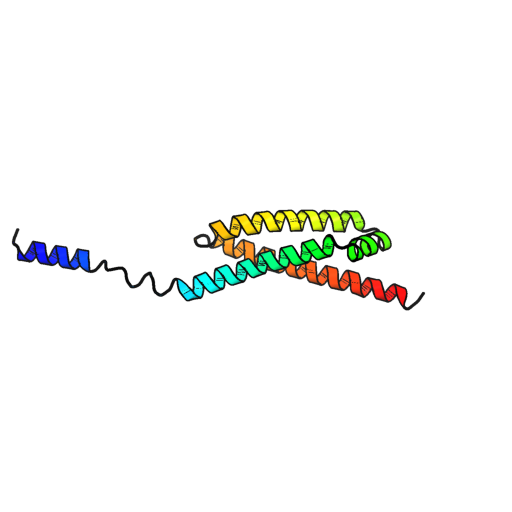00 68.00 90 GLU A CA 1
ATOM 716 C C . GLU A 1 90 ? -13.102 -3.168 18.456 1.00 68.00 90 GLU A C 1
ATOM 718 O O . GLU A 1 90 ? -12.939 -4.035 19.316 1.00 68.00 90 GLU A O 1
ATOM 723 N N . GLN A 1 91 ? -14.184 -3.140 17.671 1.00 71.56 91 GLN A N 1
ATOM 724 C CA . GLN A 1 91 ? -15.383 -3.953 17.873 1.00 71.56 91 GLN A CA 1
ATOM 725 C C . GLN A 1 91 ? -15.672 -4.931 16.721 1.00 71.56 91 GLN A C 1
ATOM 727 O O . GLN A 1 91 ? -16.675 -5.642 16.766 1.00 71.56 91 GLN A O 1
ATOM 732 N N . ASN A 1 92 ? -14.819 -5.002 15.688 1.00 82.31 92 ASN A N 1
ATOM 733 C CA . ASN A 1 92 ? -15.111 -5.774 14.477 1.00 82.31 92 ASN A CA 1
ATOM 734 C C . ASN A 1 92 ? -13.976 -6.737 14.083 1.00 82.31 92 ASN A C 1
ATOM 736 O O . ASN A 1 92 ? -12.982 -6.359 13.461 1.00 82.31 92 ASN A O 1
ATOM 740 N N . CYS A 1 93 ? -14.166 -8.026 14.381 1.00 81.25 93 CYS A N 1
ATOM 741 C CA . CYS A 1 93 ? -13.211 -9.087 14.046 1.00 81.25 93 CYS A CA 1
ATOM 742 C C . CYS A 1 93 ? -13.024 -9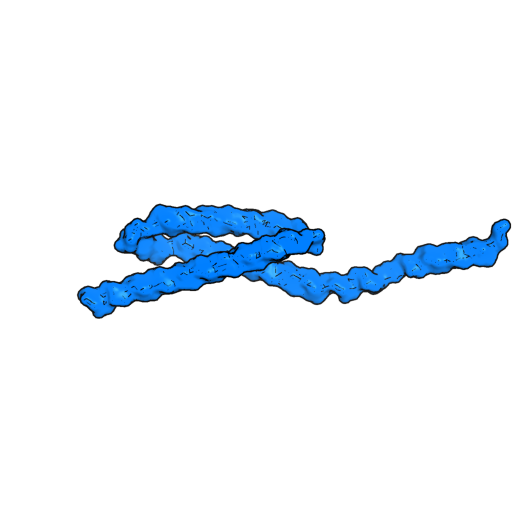.304 12.532 1.00 81.25 93 CYS A C 1
ATOM 744 O O . CYS A 1 93 ? -11.957 -9.751 12.106 1.00 81.25 93 CYS A O 1
ATOM 746 N N . VAL A 1 94 ? -14.021 -8.964 11.706 1.00 85.25 94 VAL A N 1
ATOM 747 C CA . VAL A 1 94 ? -13.917 -9.041 10.240 1.00 85.25 94 VAL A CA 1
ATOM 748 C C . VAL A 1 94 ? -12.959 -7.969 9.727 1.00 85.25 94 VAL A C 1
ATOM 750 O O . VAL A 1 94 ? -12.098 -8.271 8.901 1.00 85.25 94 VAL A O 1
ATOM 753 N N . VAL A 1 95 ? -13.050 -6.748 10.265 1.00 85.88 95 VAL A N 1
ATOM 754 C CA . VAL A 1 95 ? -12.130 -5.643 9.941 1.00 85.88 95 VAL A CA 1
ATOM 755 C C . VAL A 1 95 ? -10.699 -6.008 10.336 1.00 85.88 95 VAL A C 1
ATOM 757 O O . VAL A 1 95 ? -9.792 -5.876 9.519 1.00 85.88 95 VAL A O 1
ATOM 760 N N . GLN A 1 96 ? -10.503 -6.588 11.523 1.00 81.88 96 GLN A N 1
ATOM 761 C CA . GLN A 1 96 ? -9.183 -7.060 11.971 1.00 81.88 96 GLN A CA 1
ATOM 762 C C . GLN A 1 96 ? -8.578 -8.101 11.028 1.00 81.88 96 GLN A C 1
ATOM 764 O O . GLN A 1 96 ? -7.400 -8.033 10.678 1.00 81.88 96 GLN A O 1
ATOM 769 N N . SER A 1 97 ? -9.376 -9.086 10.605 1.00 85.62 97 SER A N 1
ATOM 770 C CA . SER A 1 97 ? -8.901 -10.103 9.667 1.00 85.62 97 SER A CA 1
ATOM 771 C C . SER A 1 97 ? -8.580 -9.516 8.294 1.00 85.62 97 SER A C 1
ATOM 773 O O . SER A 1 97 ? -7.662 -10.007 7.640 1.00 85.62 97 SER A O 1
ATOM 775 N N . TRP A 1 98 ? -9.328 -8.508 7.843 1.00 90.00 98 TRP A N 1
ATOM 776 C CA . TRP A 1 98 ? -9.058 -7.829 6.580 1.00 90.00 98 TRP A CA 1
ATOM 777 C C . TRP A 1 98 ? -7.752 -7.028 6.638 1.00 90.00 98 TRP A C 1
ATOM 779 O O . TRP A 1 98 ? -6.933 -7.174 5.736 1.00 90.00 98 TRP A O 1
ATOM 789 N N . ILE A 1 99 ? -7.506 -6.281 7.721 1.00 87.38 99 ILE A N 1
ATOM 790 C CA . ILE A 1 99 ? -6.278 -5.484 7.891 1.00 87.38 99 ILE A CA 1
ATOM 791 C C . ILE A 1 99 ? -5.031 -6.364 7.860 1.00 87.38 99 ILE A C 1
ATOM 793 O O . ILE A 1 99 ? -4.116 -6.067 7.100 1.00 87.38 99 ILE A O 1
ATOM 797 N N . ARG A 1 100 ? -5.024 -7.496 8.579 1.00 87.44 100 ARG A N 1
ATOM 798 C CA . ARG A 1 100 ? -3.886 -8.436 8.542 1.00 87.44 100 ARG A CA 1
ATOM 799 C C . ARG A 1 100 ? -3.577 -8.925 7.128 1.00 87.44 100 ARG A C 1
ATOM 801 O O . ARG A 1 100 ? -2.429 -8.958 6.716 1.00 87.44 100 ARG A O 1
ATOM 808 N N . ARG A 1 101 ? -4.613 -9.255 6.351 1.00 89.62 101 ARG A N 1
ATOM 809 C CA . ARG A 1 101 ? -4.436 -9.699 4.959 1.00 89.62 101 ARG A CA 1
ATOM 810 C C . ARG A 1 101 ? -3.888 -8.592 4.066 1.00 89.62 101 ARG A C 1
ATOM 812 O O . ARG A 1 101 ? -3.155 -8.881 3.129 1.00 89.62 101 ARG A O 1
ATOM 819 N N . VAL A 1 102 ? -4.286 -7.347 4.308 1.00 91.06 102 VAL A N 1
ATOM 820 C CA . VAL A 1 102 ? -3.762 -6.193 3.572 1.00 91.06 102 VAL A CA 1
ATOM 821 C C . VAL A 1 102 ? -2.303 -5.945 3.933 1.00 91.06 102 VAL A C 1
ATOM 823 O O . VAL A 1 102 ? -1.506 -5.708 3.036 1.00 91.06 102 VAL A O 1
ATOM 826 N N . GLU A 1 103 ? -1.938 -6.056 5.207 1.00 89.56 103 GLU A N 1
ATOM 827 C CA . GLU A 1 103 ? -0.552 -5.951 5.667 1.00 89.56 103 GLU A CA 1
ATOM 828 C C . GLU A 1 103 ? 0.356 -6.988 4.991 1.00 89.56 103 GLU A C 1
ATOM 830 O O . GLU A 1 103 ? 1.376 -6.610 4.418 1.00 89.56 103 GLU A O 1
ATOM 835 N N . ASP A 1 104 ? -0.063 -8.258 4.937 1.00 90.50 104 ASP A N 1
ATOM 836 C CA . ASP A 1 104 ? 0.671 -9.314 4.222 1.00 90.50 104 ASP A CA 1
ATOM 837 C C . ASP A 1 104 ? 0.894 -8.957 2.737 1.00 90.50 104 ASP A C 1
ATOM 839 O O . ASP A 1 104 ? 1.978 -9.154 2.186 1.00 90.50 104 ASP A O 1
ATOM 843 N N . LEU A 1 105 ? -0.130 -8.402 2.075 1.00 91.69 105 LEU A N 1
ATOM 844 C CA . LEU A 1 105 ? -0.045 -7.984 0.672 1.00 91.69 105 LEU A CA 1
ATOM 845 C C . LEU A 1 105 ? 0.870 -6.771 0.471 1.00 91.69 105 LEU A C 1
ATOM 847 O O . LEU A 1 105 ? 1.572 -6.702 -0.537 1.00 91.69 105 LEU A O 1
ATOM 851 N N . LEU A 1 106 ? 0.866 -5.818 1.405 1.00 92.12 106 LEU A N 1
ATOM 852 C CA . LEU A 1 106 ? 1.754 -4.657 1.362 1.00 92.12 106 LEU A CA 1
ATOM 853 C C . LEU A 1 106 ? 3.215 -5.077 1.541 1.00 92.12 106 LEU A C 1
ATOM 855 O O . LEU A 1 106 ? 4.071 -4.569 0.823 1.00 92.12 106 LEU A O 1
ATOM 859 N N . HIS A 1 107 ? 3.489 -6.030 2.436 1.00 90.69 107 HIS A N 1
ATOM 860 C CA . HIS A 1 107 ? 4.824 -6.606 2.595 1.00 90.69 107 HIS A CA 1
ATOM 861 C C . HIS A 1 107 ? 5.292 -7.328 1.335 1.00 90.69 107 HIS A C 1
ATOM 863 O O . HIS A 1 107 ? 6.387 -7.053 0.858 1.00 90.69 107 HIS A O 1
ATOM 869 N N . LEU A 1 108 ? 4.442 -8.166 0.735 1.00 91.81 108 LEU A N 1
ATOM 870 C CA . LEU A 1 108 ? 4.779 -8.843 -0.518 1.00 91.81 108 LEU A CA 1
ATOM 871 C C . LEU A 1 108 ? 5.088 -7.849 -1.652 1.00 91.81 108 LEU A C 1
ATOM 873 O O . LEU A 1 108 ? 5.985 -8.084 -2.458 1.00 91.81 108 LEU A O 1
ATOM 877 N N . ALA A 1 109 ? 4.343 -6.743 -1.728 1.00 91.88 109 ALA A N 1
ATOM 878 C CA . ALA A 1 109 ? 4.596 -5.699 -2.714 1.00 91.88 109 ALA A CA 1
ATOM 879 C C . ALA A 1 109 ? 5.918 -4.961 -2.449 1.00 91.88 109 ALA A C 1
ATOM 881 O O . ALA A 1 109 ? 6.646 -4.673 -3.394 1.00 91.88 109 ALA A O 1
ATOM 882 N N . ASP A 1 110 ? 6.234 -4.672 -1.186 1.00 89.00 110 ASP A N 1
ATOM 883 C CA . ASP A 1 110 ? 7.493 -4.034 -0.789 1.00 89.00 110 ASP A CA 1
ATOM 884 C C . ASP A 1 110 ? 8.705 -4.922 -1.125 1.00 89.00 110 ASP A C 1
ATOM 886 O O . ASP A 1 110 ? 9.645 -4.441 -1.759 1.00 89.00 110 ASP A O 1
ATOM 890 N N . ASP A 1 111 ? 8.623 -6.223 -0.823 1.00 90.06 111 ASP A N 1
ATOM 891 C CA . ASP A 1 111 ? 9.651 -7.220 -1.158 1.00 90.06 111 ASP A CA 1
ATOM 892 C C . ASP A 1 111 ? 9.850 -7.345 -2.681 1.00 90.06 111 ASP A C 1
ATOM 894 O O . ASP A 1 111 ? 10.980 -7.389 -3.171 1.00 90.06 111 ASP A O 1
ATOM 898 N N . LEU A 1 112 ? 8.759 -7.347 -3.458 1.00 89.19 112 LEU A N 1
ATOM 899 C CA . LEU A 1 112 ? 8.827 -7.384 -4.923 1.00 89.19 112 LEU A CA 1
ATOM 900 C C . LEU A 1 112 ? 9.493 -6.125 -5.499 1.00 89.19 112 LEU A C 1
ATOM 902 O O . LEU A 1 112 ? 10.230 -6.206 -6.482 1.00 89.19 112 LEU A O 1
ATOM 906 N N . LEU A 1 113 ? 9.246 -4.952 -4.907 1.00 87.94 113 LEU A N 1
ATOM 907 C CA . LEU A 1 113 ? 9.921 -3.721 -5.317 1.00 87.94 113 LEU A CA 1
ATOM 908 C C . LEU A 1 113 ? 11.420 -3.756 -4.994 1.00 87.94 113 LEU A C 1
ATOM 910 O O . LEU A 1 113 ? 12.208 -3.204 -5.762 1.00 87.94 113 LEU A O 1
ATOM 914 N N . ASP A 1 114 ? 11.824 -4.392 -3.893 1.00 87.75 114 ASP A N 1
ATOM 915 C CA . ASP A 1 114 ? 13.239 -4.633 -3.597 1.00 87.75 114 ASP A CA 1
ATOM 916 C C . ASP A 1 114 ? 13.882 -5.553 -4.641 1.00 87.75 114 ASP A C 1
ATOM 918 O O . ASP A 1 114 ? 14.936 -5.216 -5.184 1.00 87.75 114 ASP A O 1
ATOM 922 N N . GLU A 1 115 ? 13.224 -6.658 -5.003 1.00 86.50 115 GLU A N 1
ATOM 923 C CA . GLU A 1 115 ? 13.699 -7.562 -6.059 1.00 86.50 115 GLU A CA 1
ATOM 924 C C . GLU A 1 115 ? 13.815 -6.848 -7.414 1.00 86.50 115 GLU A C 1
ATOM 926 O O . GLU A 1 115 ? 14.838 -6.967 -8.089 1.00 86.50 115 GLU A O 1
ATOM 931 N N . PHE A 1 116 ? 12.823 -6.032 -7.782 1.00 81.94 116 PHE A N 1
ATOM 932 C CA . PHE A 1 116 ? 12.837 -5.247 -9.019 1.00 81.94 116 PHE A CA 1
ATOM 933 C C . PHE A 1 116 ? 14.031 -4.281 -9.092 1.00 81.9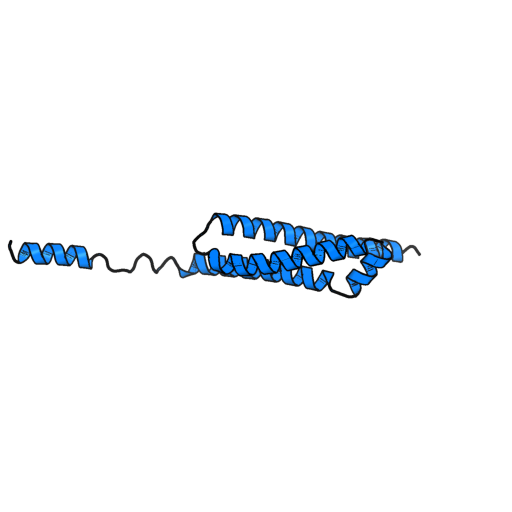4 116 PHE A C 1
ATOM 935 O O . PHE A 1 116 ? 14.672 -4.154 -10.138 1.00 81.94 116 PHE A O 1
ATOM 942 N N . MET A 1 117 ? 14.370 -3.624 -7.981 1.00 78.12 117 MET A N 1
ATOM 943 C CA . MET A 1 117 ? 15.516 -2.712 -7.922 1.00 78.12 117 MET A CA 1
ATOM 944 C C . MET A 1 117 ? 16.856 -3.457 -7.952 1.00 78.12 117 MET A C 1
ATOM 946 O O . MET A 1 117 ? 17.798 -2.986 -8.588 1.00 78.12 117 MET A O 1
ATOM 950 N N . ILE A 1 118 ? 16.950 -4.616 -7.292 1.00 76.25 118 ILE A N 1
ATOM 951 C CA . ILE A 1 118 ? 18.172 -5.434 -7.248 1.00 76.25 118 ILE A CA 1
ATOM 952 C C . ILE A 1 118 ? 18.446 -6.088 -8.603 1.00 76.25 118 ILE A C 1
ATOM 954 O O . ILE A 1 118 ? 19.569 -6.010 -9.107 1.00 76.25 118 ILE A O 1
ATOM 958 N N . GLU A 1 119 ? 17.437 -6.702 -9.223 1.00 66.19 119 GLU A N 1
ATOM 959 C CA . GLU A 1 119 ? 17.578 -7.302 -10.555 1.00 66.19 119 GLU A CA 1
ATOM 960 C C . GLU A 1 119 ? 17.904 -6.219 -11.595 1.00 66.19 119 GLU A C 1
ATOM 962 O O . GLU A 1 119 ? 18.681 -6.447 -12.525 1.00 66.19 119 GLU A O 1
ATOM 967 N N . GLY A 1 120 ? 17.440 -4.988 -11.353 1.00 57.78 120 GLY A N 1
ATOM 968 C CA . GLY A 1 120 ? 17.814 -3.820 -12.132 1.00 57.78 120 GLY A CA 1
ATOM 969 C C . GLY A 1 120 ? 19.319 -3.509 -12.154 1.00 57.78 120 GLY A C 1
ATOM 970 O O . GLY A 1 120 ? 19.818 -2.977 -13.148 1.00 57.78 120 GLY A O 1
ATOM 971 N N . MET A 1 121 ? 20.057 -3.877 -11.100 1.00 54.94 121 MET A N 1
ATOM 972 C CA . MET A 1 121 ? 21.506 -3.665 -10.992 1.00 54.94 121 MET A CA 1
ATOM 973 C C . MET A 1 121 ? 22.330 -4.738 -11.713 1.00 54.94 121 MET A C 1
ATOM 975 O O . MET A 1 121 ? 23.473 -4.473 -12.087 1.00 54.94 121 MET A O 1
ATOM 979 N N . ARG A 1 122 ? 21.778 -5.933 -11.966 1.00 53.22 122 ARG A N 1
ATOM 980 C CA . ARG A 1 122 ? 22.518 -7.022 -12.633 1.00 53.22 122 ARG A CA 1
ATOM 981 C C . ARG A 1 122 ? 22.791 -6.741 -14.108 1.00 53.22 122 ARG A C 1
ATOM 983 O O . ARG A 1 122 ? 23.802 -7.196 -14.625 1.00 53.22 122 ARG A O 1
ATOM 990 N N . TYR A 1 123 ? 21.964 -5.921 -14.753 1.00 51.34 123 TYR A N 1
ATOM 991 C CA . TYR A 1 123 ? 22.175 -5.496 -16.140 1.00 51.34 123 TYR A CA 1
ATOM 992 C C . TYR A 1 123 ? 23.132 -4.299 -16.298 1.00 51.34 123 TYR A C 1
ATOM 994 O O . TYR A 1 123 ? 23.479 -3.962 -17.425 1.00 51.34 123 TYR A O 1
ATOM 1002 N N . GLN A 1 124 ? 23.586 -3.663 -15.207 1.00 49.16 124 GLN A N 1
ATOM 1003 C CA . GLN A 1 124 ? 24.590 -2.584 -15.264 1.00 49.16 124 GLN A CA 1
ATOM 1004 C C . GLN A 1 124 ? 26.032 -3.054 -15.022 1.00 49.16 124 GLN A C 1
ATOM 1006 O O . GLN A 1 124 ? 26.957 -2.289 -15.274 1.00 49.16 124 GLN A O 1
ATOM 1011 N N . VAL A 1 125 ? 26.249 -4.285 -14.547 1.00 51.31 125 VAL A N 1
ATOM 1012 C CA . VAL A 1 125 ? 27.606 -4.811 -14.287 1.00 51.31 125 VAL A CA 1
ATOM 1013 C C . VAL A 1 125 ? 28.209 -5.506 -15.520 1.00 51.31 125 VAL A C 1
ATOM 1015 O O . VAL A 1 125 ? 29.425 -5.652 -15.598 1.00 51.31 125 VAL A O 1
ATOM 1018 N N . ASP A 1 126 ? 27.383 -5.839 -16.517 1.00 47.91 126 ASP A N 1
ATOM 1019 C CA . ASP A 1 126 ? 27.796 -6.533 -17.747 1.00 47.91 126 ASP A CA 1
ATOM 1020 C C . ASP A 1 126 ? 27.770 -5.638 -19.013 1.00 47.91 126 ASP A C 1
ATOM 1022 O O . ASP A 1 126 ? 27.853 -6.159 -20.129 1.00 47.91 126 ASP A O 1
ATOM 1026 N N . ALA A 1 127 ? 27.648 -4.309 -18.865 1.00 4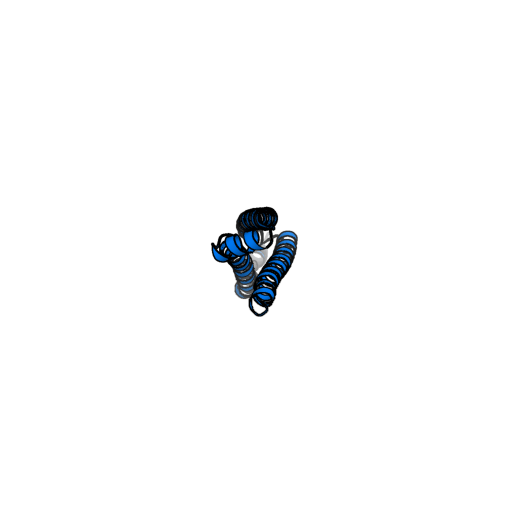2.41 127 ALA A N 1
ATOM 1027 C CA . ALA A 1 127 ? 27.595 -3.337 -19.971 1.00 42.41 127 ALA A CA 1
ATOM 1028 C C . ALA A 1 127 ? 28.884 -2.511 -20.121 1.00 42.41 127 ALA A C 1
ATOM 1030 O O . ALA A 1 127 ? 29.416 -2.035 -19.093 1.00 42.41 127 ALA A O 1
#